Protein AF-A0A3B9W1T8-F1 (afdb_monomer)

Radius of gyration: 24.86 Å; Cα contacts (8 Å, |Δi|>4): 49; chains: 1; bounding box: 54×38×68 Å

Sequence (73 aa):
MSKAPASVSKSGTPTVAPGVVDHSQDLGHGNSPAAWTCVIVMLVGALIASIAFVIANTPIFIAGAAVMVVGLI

Structure (mmCIF, N/CA/C/O backbone):
data_AF-A0A3B9W1T8-F1
#
_entry.id   AF-A0A3B9W1T8-F1
#
loop_
_atom_site.group_PDB
_atom_site.id
_atom_site.type_symbol
_atom_site.label_atom_id
_atom_site.label_alt_id
_atom_site.label_comp_id
_atom_site.label_asym_id
_atom_site.label_entity_id
_atom_site.label_seq_id
_atom_site.pdbx_PDB_ins_code
_atom_site.Cartn_x
_atom_site.Cartn_y
_atom_site.Cartn_z
_atom_site.occupancy
_atom_site.B_iso_or_equiv
_atom_site.auth_seq_id
_atom_site.auth_comp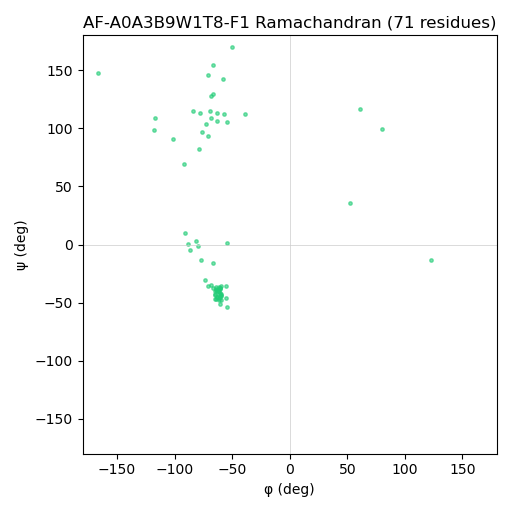_id
_atom_site.auth_asym_id
_atom_site.auth_atom_id
_atom_site.pdbx_PDB_model_num
ATOM 1 N N . MET A 1 1 ? -36.799 0.308 55.920 1.00 43.50 1 MET A N 1
ATOM 2 C CA . MET A 1 1 ? -37.638 1.092 54.986 1.00 43.50 1 MET A CA 1
ATOM 3 C C . MET A 1 1 ? -36.715 2.080 54.278 1.00 43.50 1 MET A C 1
ATOM 5 O O . MET A 1 1 ? -36.060 2.832 54.974 1.00 43.50 1 MET A O 1
ATOM 9 N N . SER A 1 2 ? -36.389 1.837 52.999 1.00 58.84 2 SER A N 1
ATOM 10 C CA . SER A 1 2 ? -36.749 2.707 51.853 1.00 58.84 2 SER A CA 1
ATOM 11 C C . SER A 1 2 ? -36.144 4.123 51.993 1.00 58.84 2 SER A C 1
ATOM 13 O O . SER A 1 2 ? -36.500 4.829 52.922 1.00 58.84 2 SER A O 1
ATOM 15 N N . LYS A 1 3 ? -35.248 4.627 51.137 1.00 48.53 3 LYS A N 1
ATOM 16 C CA . LYS A 1 3 ? -35.300 4.667 49.667 1.00 48.53 3 LYS A CA 1
ATOM 17 C C . LYS A 1 3 ? -33.926 5.038 49.089 1.00 48.53 3 LYS A C 1
ATOM 19 O O . LYS A 1 3 ? -33.218 5.858 49.664 1.00 48.53 3 LYS A O 1
ATOM 24 N N . ALA A 1 4 ? -33.609 4.500 47.914 1.00 58.94 4 ALA A N 1
ATOM 25 C CA . ALA A 1 4 ? -32.635 5.096 47.003 1.00 58.94 4 ALA A CA 1
ATOM 26 C C . ALA A 1 4 ? -33.157 6.438 46.447 1.00 58.94 4 ALA A C 1
ATOM 28 O O . ALA A 1 4 ? -34.369 6.595 46.286 1.00 58.94 4 ALA A O 1
ATOM 29 N N . PRO A 1 5 ? -32.262 7.351 46.047 1.00 51.84 5 PRO A N 1
ATOM 30 C CA . PRO A 1 5 ? -32.490 8.216 44.896 1.00 51.84 5 PRO A CA 1
ATOM 31 C C . PRO A 1 5 ? -31.423 7.898 43.832 1.00 51.84 5 PRO A C 1
ATOM 33 O O . PRO A 1 5 ? -30.227 7.973 44.079 1.00 51.84 5 PRO A O 1
ATOM 36 N N . ALA A 1 6 ? -31.825 7.267 42.733 1.00 53.25 6 ALA A N 1
ATOM 37 C CA . ALA A 1 6 ? -32.265 7.932 41.505 1.00 53.25 6 ALA A CA 1
ATOM 38 C C . ALA A 1 6 ? -31.073 8.404 40.653 1.00 53.25 6 ALA A C 1
ATOM 40 O O . ALA A 1 6 ? -30.463 9.444 40.881 1.00 53.25 6 ALA A O 1
ATOM 41 N N . SER A 1 7 ? -30.785 7.584 39.644 1.00 55.09 7 SER A N 1
ATOM 42 C CA . SER A 1 7 ? -30.013 7.874 38.440 1.00 55.09 7 SER A CA 1
ATOM 43 C C . SER A 1 7 ? -30.296 9.276 37.887 1.00 55.09 7 SER A C 1
ATOM 45 O O . SER A 1 7 ? -31.378 9.532 37.355 1.00 55.09 7 SER A O 1
ATOM 47 N N . VAL A 1 8 ? -29.306 10.167 37.957 1.00 54.38 8 VAL A N 1
ATOM 48 C CA . VAL A 1 8 ? -29.291 11.415 37.186 1.00 54.38 8 VAL A CA 1
ATOM 49 C C . VAL A 1 8 ? -28.915 11.066 35.744 1.00 54.38 8 VAL A C 1
ATOM 51 O O . VAL A 1 8 ? -27.752 10.889 35.396 1.00 54.38 8 VAL A O 1
ATOM 54 N N . SER A 1 9 ? -29.934 10.927 34.895 1.00 54.31 9 SER A N 1
ATOM 55 C CA . SER A 1 9 ? -29.777 11.115 33.452 1.00 54.31 9 SER A CA 1
ATOM 56 C C . SER A 1 9 ? -29.496 12.591 33.217 1.00 54.31 9 SER A C 1
ATOM 58 O O . SER A 1 9 ? -30.381 13.426 33.393 1.00 54.31 9 SER A O 1
ATOM 60 N N . LYS A 1 10 ? -28.268 12.939 32.831 1.00 57.50 10 LYS A N 1
ATOM 61 C CA . LYS A 1 10 ? -27.955 14.286 32.349 1.00 57.50 10 LYS A CA 1
ATOM 62 C C . LYS A 1 10 ? -28.120 14.314 30.830 1.00 57.50 10 LYS A C 1
ATOM 64 O O . LYS A 1 10 ? -27.152 14.409 30.089 1.00 57.50 10 LYS A O 1
ATOM 69 N N . SER A 1 11 ? -29.365 14.216 30.369 1.00 53.31 11 SER A 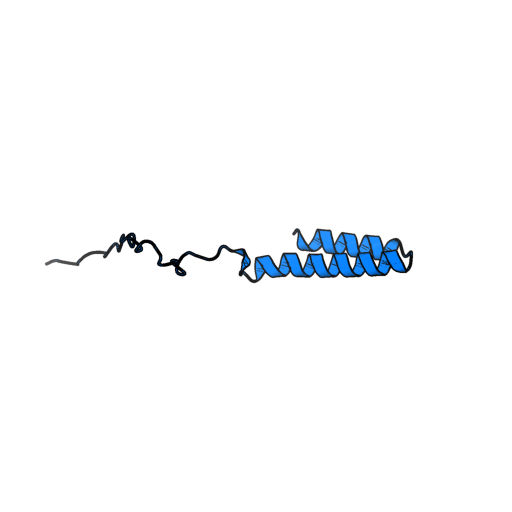N 1
ATOM 70 C CA . SER A 1 11 ? -29.746 14.626 29.017 1.00 53.31 11 SER A CA 1
ATOM 71 C C . SER A 1 11 ? -29.884 16.148 29.013 1.00 53.31 11 SER A C 1
ATOM 73 O O . SER A 1 11 ? -30.966 16.692 29.224 1.00 53.31 11 SER A O 1
ATOM 75 N N . GLY A 1 12 ? -28.762 16.843 28.872 1.00 51.00 12 GLY A N 1
ATOM 76 C CA . GLY A 1 12 ? -28.749 18.277 28.629 1.00 51.00 12 GLY A CA 1
ATOM 77 C C . GLY A 1 12 ? -28.088 18.515 27.290 1.00 51.00 12 GLY A C 1
ATOM 78 O O . GLY A 1 12 ? -26.867 18.504 27.228 1.00 51.00 12 GLY A O 1
ATOM 79 N N . THR A 1 13 ? -28.878 18.698 26.236 1.00 56.81 13 THR A N 1
ATOM 80 C CA . THR A 1 13 ? -28.399 19.279 24.980 1.00 56.81 13 THR A CA 1
ATOM 81 C C . THR A 1 13 ? -27.960 20.710 25.295 1.00 56.81 13 THR A C 1
ATOM 83 O O . THR A 1 13 ? -28.815 21.515 25.675 1.00 56.81 13 THR A O 1
ATOM 86 N N . PRO A 1 14 ? -26.665 21.060 25.2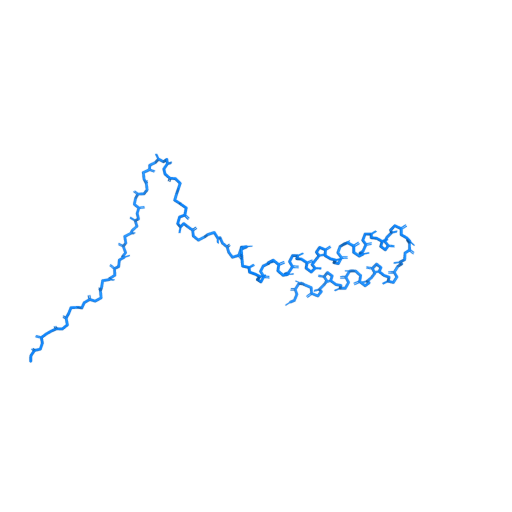21 1.00 57.84 14 PRO A N 1
ATOM 87 C CA . PRO A 1 14 ? -26.253 22.440 25.410 1.00 57.84 14 PRO A CA 1
ATOM 88 C C . PRO A 1 14 ? -26.758 23.238 24.206 1.00 57.84 14 PRO A C 1
ATOM 90 O O . PRO A 1 14 ? -26.348 22.992 23.075 1.00 57.84 14 PRO A O 1
ATOM 93 N N . THR A 1 15 ? -27.676 24.179 24.423 1.00 60.12 15 THR A N 1
ATOM 94 C CA . THR A 1 15 ? -28.004 25.186 23.409 1.00 60.12 15 THR A CA 1
ATOM 95 C C . THR A 1 15 ? -26.813 26.133 23.317 1.00 60.12 15 THR A C 1
ATOM 97 O O . THR A 1 15 ? -26.674 27.060 24.114 1.00 60.12 15 THR A O 1
ATOM 100 N N . VAL A 1 16 ? -25.903 25.843 22.392 1.00 62.06 16 VAL A N 1
ATOM 101 C CA . VAL A 1 16 ? -24.705 26.642 22.133 1.00 62.06 16 VAL A CA 1
ATOM 102 C C . VAL A 1 16 ? -25.128 27.987 21.531 1.00 62.06 16 VAL A C 1
ATOM 104 O O . VAL A 1 16 ? -25.900 28.029 20.572 1.00 62.06 16 VAL A O 1
ATOM 107 N N . ALA A 1 17 ? -24.668 29.098 22.114 1.00 67.62 17 ALA A N 1
ATOM 108 C CA . ALA A 1 17 ? -24.929 30.440 21.595 1.00 67.62 17 ALA A CA 1
ATOM 109 C C . ALA A 1 17 ? -24.410 30.569 20.145 1.00 67.62 17 ALA A C 1
ATOM 111 O O . ALA A 1 17 ? -23.341 30.028 19.845 1.00 67.62 17 ALA A O 1
ATOM 112 N N . PRO A 1 18 ? -25.111 31.285 19.242 1.00 57.81 18 PRO A N 1
ATOM 113 C CA . PRO A 1 18 ? -24.687 31.417 17.852 1.00 57.81 18 PRO A CA 1
ATOM 114 C C . PRO A 1 18 ? -23.336 32.144 17.806 1.00 57.81 18 PRO A C 1
ATOM 116 O O . PRO A 1 18 ? -23.257 33.338 18.079 1.00 57.81 18 PRO A O 1
ATOM 119 N N . GLY A 1 19 ? -22.266 31.397 17.521 1.00 65.88 19 GLY A N 1
ATOM 120 C CA . GLY A 1 19 ? -20.885 31.894 17.492 1.00 65.88 19 GLY A CA 1
ATOM 121 C C . GLY A 1 19 ? -19.909 31.168 18.425 1.00 65.88 19 GLY A C 1
ATOM 122 O O . GLY A 1 19 ? -18.703 31.308 18.244 1.00 65.88 19 GLY A O 1
ATOM 123 N N . VAL A 1 20 ? -20.385 30.357 19.377 1.00 71.50 20 VAL A N 1
ATOM 124 C CA . VAL A 1 20 ? -19.515 29.435 20.123 1.00 71.50 20 VAL A CA 1
ATOM 125 C C . VAL A 1 20 ? -19.347 28.166 19.294 1.00 71.50 20 VAL A C 1
ATOM 127 O O . VAL A 1 20 ? -20.304 27.449 19.029 1.00 71.50 20 VAL A O 1
ATOM 130 N N . VAL A 1 21 ? -18.123 27.898 18.851 1.00 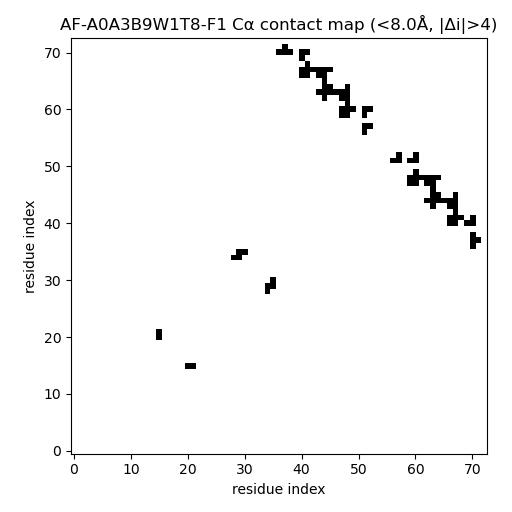72.38 21 VAL A N 1
ATOM 131 C CA . VAL A 1 21 ? -17.780 26.616 18.233 1.00 72.38 21 VAL A CA 1
ATOM 132 C C . VAL A 1 21 ? -17.610 25.612 19.369 1.00 72.38 21 VAL A C 1
ATOM 134 O O . VAL A 1 21 ? -16.695 25.746 20.179 1.00 72.38 21 VAL A O 1
ATOM 137 N N . ASP A 1 22 ? -18.494 24.625 19.458 1.00 68.69 22 ASP A N 1
ATOM 138 C CA . ASP A 1 22 ? -18.409 23.578 20.474 1.00 68.69 22 ASP A CA 1
ATOM 139 C C . ASP A 1 22 ? -17.258 22.613 20.147 1.00 68.69 22 ASP A C 1
ATOM 141 O O . ASP A 1 22 ? -17.354 21.784 19.247 1.00 68.69 22 ASP A O 1
ATOM 145 N N . HIS A 1 23 ? -16.139 22.746 20.862 1.00 70.12 23 HIS A N 1
ATOM 146 C CA . HIS A 1 23 ? -14.965 21.872 20.712 1.00 70.12 23 HIS A CA 1
ATOM 147 C C . HIS A 1 23 ? -15.117 20.548 21.480 1.00 70.12 23 HIS A C 1
ATOM 149 O O . HIS A 1 23 ? -14.185 19.750 21.524 1.00 70.12 23 HIS A O 1
ATOM 155 N N . SER A 1 24 ? -16.273 20.326 22.112 1.00 65.75 24 SER A N 1
ATOM 156 C CA . SER A 1 24 ? -16.585 19.114 22.875 1.00 65.75 24 SER A CA 1
ATOM 157 C C . SER A 1 24 ? -17.155 18.000 21.994 1.00 65.75 24 SER A C 1
ATOM 159 O O . SER A 1 24 ? -17.408 16.902 22.486 1.00 65.75 24 SER A O 1
ATOM 161 N N . GLN A 1 25 ? -17.395 18.271 20.707 1.00 67.88 25 GLN A N 1
ATOM 162 C CA . GLN A 1 25 ? -17.778 17.246 19.743 1.00 67.88 25 GLN A CA 1
ATOM 163 C C . GLN A 1 25 ? -16.598 16.290 19.544 1.00 67.88 25 GLN A C 1
ATOM 165 O O . GLN A 1 25 ? -15.486 16.745 19.295 1.00 67.88 25 GLN A O 1
ATOM 170 N N . ASP A 1 26 ? -16.836 14.980 19.648 1.00 67.69 26 ASP A N 1
ATOM 171 C CA . ASP A 1 26 ? -15.820 13.950 19.414 1.00 67.69 26 ASP A CA 1
ATOM 172 C C . ASP A 1 26 ? -15.203 14.162 18.018 1.00 67.69 26 ASP A C 1
ATOM 174 O O . ASP A 1 26 ? -15.851 13.920 16.992 1.00 67.69 26 ASP A O 1
ATOM 178 N N . LEU A 1 27 ? -13.968 14.685 17.963 1.00 65.75 27 LEU A N 1
ATOM 179 C CA . LEU A 1 27 ? -13.170 14.701 16.740 1.00 65.75 27 LEU A CA 1
ATOM 180 C C . LEU A 1 27 ? -13.086 13.234 16.326 1.00 65.75 27 LEU A C 1
ATOM 182 O O . LEU A 1 27 ? -12.523 12.440 17.072 1.00 65.75 27 LEU A O 1
ATOM 186 N N . GLY A 1 28 ? -13.707 12.857 15.206 1.00 71.38 28 GLY A N 1
ATOM 187 C CA . GLY A 1 28 ? -13.890 11.449 14.845 1.00 71.38 28 GLY A CA 1
ATOM 188 C C . GLY A 1 28 ? -12.604 10.611 14.913 1.00 71.38 28 GLY A C 1
ATOM 189 O O . GLY A 1 28 ? -11.493 11.127 14.999 1.00 71.38 28 GLY A O 1
ATOM 190 N N . HIS A 1 29 ? -12.742 9.290 14.797 1.00 71.88 29 HIS A N 1
ATOM 191 C CA . HIS A 1 29 ? -11.693 8.279 15.030 1.00 71.88 29 HIS A CA 1
ATOM 192 C C . HIS A 1 29 ? -10.357 8.431 14.251 1.00 71.88 29 HIS A C 1
ATOM 194 O O . HIS A 1 29 ? -9.461 7.604 14.413 1.00 71.88 29 HIS A O 1
ATOM 200 N N . GLY A 1 30 ? -10.180 9.466 13.426 1.00 69.75 30 GLY A N 1
ATOM 201 C CA . GLY A 1 30 ? -8.946 9.797 12.710 1.00 69.75 30 GLY A CA 1
ATOM 202 C C . GLY A 1 30 ? -7.765 10.235 13.588 1.00 69.75 30 GLY A C 1
ATOM 203 O O . GLY A 1 30 ? -6.636 10.185 13.115 1.00 69.75 30 GLY A O 1
ATOM 204 N N . ASN A 1 31 ? -7.971 10.605 14.859 1.00 76.81 31 ASN A N 1
ATOM 205 C CA . ASN A 1 31 ? -6.864 10.805 15.815 1.00 76.81 31 ASN A CA 1
ATOM 206 C C . ASN A 1 31 ? -6.475 9.513 16.563 1.00 76.81 31 ASN A C 1
ATOM 208 O O . ASN A 1 31 ? -5.601 9.518 17.429 1.00 76.81 31 ASN A O 1
ATOM 212 N N . SER A 1 32 ? -7.135 8.389 16.272 1.00 83.31 32 SER A N 1
ATOM 213 C CA . SER A 1 32 ? -6.783 7.129 16.921 1.00 83.31 32 SER A CA 1
ATOM 214 C C . SER A 1 32 ? -5.427 6.611 16.416 1.00 83.31 32 SER A C 1
ATOM 216 O O . SER A 1 32 ? -5.117 6.746 15.226 1.00 83.31 32 SER A O 1
ATOM 218 N N . PRO A 1 33 ? -4.631 5.951 17.279 1.00 84.75 33 PRO A N 1
ATOM 219 C CA . PRO A 1 33 ? -3.389 5.307 16.859 1.00 84.75 33 PRO A CA 1
ATOM 220 C C . PRO A 1 33 ? -3.596 4.297 15.723 1.00 84.75 33 PRO A C 1
ATOM 222 O O . PRO A 1 33 ? -2.768 4.218 14.825 1.00 84.75 33 PRO A O 1
ATOM 225 N N . ALA A 1 34 ? -4.724 3.579 15.725 1.00 82.94 34 ALA A N 1
ATOM 226 C CA . ALA A 1 34 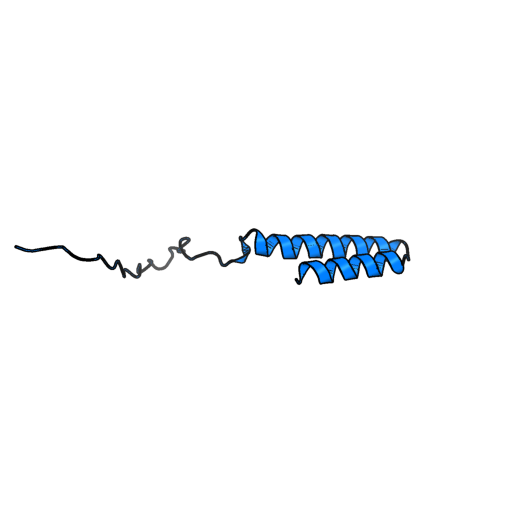? -5.062 2.595 14.695 1.00 82.94 34 ALA A CA 1
ATOM 227 C C . ALA A 1 34 ? -5.316 3.230 13.315 1.00 82.94 34 ALA A C 1
ATOM 229 O O . ALA A 1 34 ? -4.919 2.677 12.292 1.00 82.94 34 ALA A O 1
ATOM 230 N N . ALA A 1 35 ? -5.940 4.411 13.265 1.00 85.62 35 ALA A N 1
ATOM 231 C CA . ALA A 1 35 ? -6.123 5.123 12.002 1.00 85.6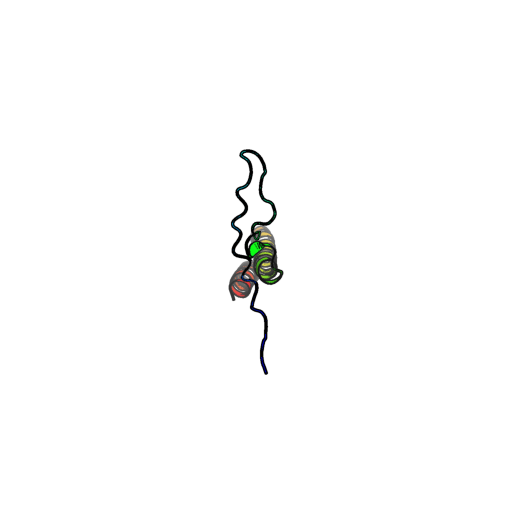2 35 ALA A CA 1
ATOM 232 C C . ALA A 1 35 ? -4.772 5.555 11.411 1.00 85.62 35 ALA A C 1
ATOM 234 O O . ALA A 1 35 ? -4.522 5.394 10.217 1.00 85.62 35 ALA A O 1
ATOM 235 N N . TRP A 1 36 ? -3.868 6.052 12.256 1.00 91.81 36 TRP A N 1
ATOM 236 C CA . TRP A 1 36 ? -2.550 6.503 11.815 1.00 91.81 36 TRP A CA 1
ATOM 237 C C . TRP A 1 36 ? -1.599 5.362 11.458 1.00 91.81 36 TRP A C 1
ATOM 239 O O . TRP A 1 36 ? -0.778 5.541 10.560 1.00 91.81 36 TRP A O 1
ATOM 249 N N . THR A 1 37 ? -1.708 4.187 12.087 1.00 91.50 37 THR A N 1
ATOM 250 C CA . THR A 1 37 ? -0.857 3.039 11.732 1.00 91.50 37 THR A CA 1
ATOM 251 C C . THR A 1 37 ? -1.087 2.614 10.289 1.00 91.50 37 THR A C 1
ATOM 253 O O . THR A 1 37 ? -0.123 2.456 9.545 1.00 91.50 37 THR A O 1
ATOM 256 N N . CYS A 1 38 ? -2.351 2.515 9.873 1.00 92.00 38 CYS A N 1
ATOM 257 C CA . CYS A 1 38 ? -2.730 2.236 8.490 1.00 92.00 38 CYS A CA 1
ATOM 258 C C . CYS A 1 38 ? -2.076 3.241 7.524 1.00 92.00 38 CYS A C 1
ATOM 260 O O . CYS A 1 38 ? -1.333 2.854 6.619 1.00 92.00 38 CYS A O 1
ATOM 262 N N . VAL A 1 39 ? -2.270 4.541 7.771 1.00 93.19 39 VAL A N 1
ATOM 263 C CA . VAL A 1 39 ? -1.730 5.616 6.922 1.00 93.19 39 VAL A CA 1
ATOM 264 C C . VAL A 1 39 ? -0.205 5.562 6.840 1.00 93.19 39 VAL A C 1
ATOM 266 O O . VAL A 1 39 ? 0.354 5.670 5.752 1.00 93.19 39 VAL A O 1
ATOM 269 N N . ILE A 1 40 ? 0.489 5.362 7.962 1.00 96.12 40 ILE A N 1
ATOM 270 C CA . ILE A 1 40 ? 1.956 5.312 7.991 1.00 96.12 40 ILE A CA 1
ATOM 271 C C . ILE A 1 40 ? 2.476 4.129 7.172 1.00 96.12 40 ILE A C 1
ATOM 273 O O . ILE A 1 40 ? 3.398 4.305 6.375 1.00 96.12 40 ILE A O 1
ATOM 277 N N . VAL A 1 41 ? 1.880 2.944 7.324 1.00 96.62 41 VAL A N 1
ATOM 278 C CA . VAL A 1 41 ? 2.287 1.756 6.559 1.00 96.62 41 VAL A CA 1
ATOM 279 C C . VAL A 1 41 ? 2.101 1.993 5.058 1.00 96.62 41 VAL A C 1
ATOM 281 O O . VAL A 1 41 ? 2.998 1.667 4.278 1.00 96.62 41 VAL A O 1
ATOM 284 N N . MET A 1 42 ? 1.007 2.649 4.651 1.00 97.06 42 MET A N 1
ATOM 285 C CA . MET A 1 42 ? 0.820 3.070 3.258 1.00 97.06 42 MET A CA 1
ATOM 286 C C . MET A 1 42 ? 1.920 4.033 2.810 1.00 97.06 42 MET A C 1
ATOM 288 O O . MET A 1 42 ? 2.582 3.821 1.801 1.00 97.06 42 MET A O 1
ATOM 292 N N . LEU A 1 43 ? 2.181 5.095 3.567 1.00 97.81 43 LEU A N 1
ATOM 293 C CA . LEU A 1 43 ? 3.182 6.085 3.167 1.00 97.81 43 LEU A CA 1
ATOM 294 C C . LEU A 1 43 ? 4.578 5.465 3.001 1.00 97.81 43 LEU A C 1
ATOM 296 O O . LEU A 1 43 ? 5.301 5.827 2.073 1.00 97.81 43 LEU A O 1
ATOM 300 N N . VAL A 1 44 ? 4.930 4.480 3.832 1.00 98.19 44 VAL A N 1
ATOM 301 C CA . VAL A 1 44 ? 6.174 3.712 3.685 1.00 98.19 44 VAL A CA 1
ATOM 302 C C . VAL A 1 44 ? 6.176 2.886 2.394 1.00 98.19 44 VAL A C 1
ATOM 304 O O . VAL A 1 44 ? 7.153 2.937 1.645 1.00 98.19 44 VAL A O 1
ATOM 307 N N . GLY A 1 45 ? 5.094 2.164 2.085 1.00 97.94 45 GLY A N 1
ATOM 308 C CA . GLY A 1 45 ? 4.972 1.408 0.833 1.00 97.94 45 GLY A CA 1
ATOM 309 C C . GLY A 1 45 ? 5.074 2.297 -0.412 1.00 97.94 45 GLY A C 1
ATOM 310 O O . GLY A 1 45 ? 5.819 1.987 -1.345 1.00 97.94 45 GLY A O 1
ATOM 311 N N . ALA A 1 46 ? 4.402 3.452 -0.393 1.00 97.94 46 ALA A N 1
ATOM 312 C CA . ALA A 1 46 ? 4.446 4.445 -1.464 1.00 97.94 46 ALA A CA 1
ATOM 313 C C . ALA A 1 46 ? 5.849 5.047 -1.650 1.00 97.94 46 ALA A C 1
ATOM 315 O O . ALA A 1 46 ? 6.292 5.250 -2.785 1.00 97.94 46 ALA A O 1
ATOM 316 N N . LEU A 1 47 ? 6.576 5.290 -0.555 1.00 98.25 47 LEU A N 1
ATOM 317 C CA . LEU A 1 47 ? 7.959 5.760 -0.598 1.00 98.25 47 LEU A CA 1
ATOM 318 C C . LEU A 1 47 ? 8.883 4.720 -1.248 1.00 98.25 47 LEU A C 1
ATOM 320 O O . LEU A 1 47 ? 9.654 5.063 -2.145 1.00 98.25 47 LEU A O 1
ATOM 324 N N . ILE A 1 48 ? 8.771 3.449 -0.845 1.00 98.31 48 ILE A N 1
ATOM 325 C CA . ILE A 1 48 ? 9.554 2.345 -1.424 1.00 98.31 48 ILE A CA 1
ATOM 326 C C . ILE A 1 48 ? 9.267 2.220 -2.924 1.00 98.31 48 ILE A C 1
ATOM 328 O O . ILE A 1 48 ? 10.202 2.163 -3.723 1.00 98.31 48 ILE A O 1
ATOM 332 N N . ALA A 1 49 ? 7.989 2.228 -3.317 1.00 97.81 49 ALA A N 1
ATOM 333 C CA . ALA A 1 49 ? 7.586 2.149 -4.719 1.00 97.81 49 ALA A CA 1
ATOM 334 C C . ALA A 1 49 ? 8.126 3.334 -5.541 1.00 97.81 49 ALA A C 1
ATOM 336 O O . ALA A 1 49 ? 8.639 3.135 -6.641 1.00 97.81 49 ALA A O 1
ATOM 337 N N . SER A 1 50 ? 8.086 4.552 -4.990 1.00 98.00 50 SER A N 1
ATOM 338 C CA . SER A 1 50 ? 8.619 5.750 -5.653 1.00 98.00 50 SER A CA 1
ATOM 339 C C . SER A 1 50 ? 10.122 5.630 -5.916 1.00 98.00 50 SER A C 1
ATOM 341 O O . SER A 1 50 ? 10.568 5.850 -7.040 1.00 98.00 50 SER A O 1
ATOM 343 N N . ILE A 1 51 ? 10.905 5.219 -4.913 1.00 98.19 51 ILE A N 1
ATOM 344 C CA . ILE A 1 51 ? 12.356 5.024 -5.061 1.00 98.19 51 ILE A CA 1
ATOM 345 C C . ILE A 1 51 ? 12.646 3.914 -6.080 1.00 98.19 51 ILE A C 1
ATOM 347 O O . ILE A 1 51 ? 13.482 4.095 -6.965 1.00 98.19 51 ILE A O 1
ATOM 351 N N . ALA A 1 52 ? 11.930 2.789 -5.996 1.00 97.44 52 ALA A N 1
ATOM 352 C CA . ALA A 1 52 ? 12.092 1.652 -6.898 1.00 97.44 52 ALA A CA 1
ATOM 353 C C . ALA A 1 52 ? 11.810 2.004 -8.364 1.00 97.44 52 ALA A C 1
ATOM 355 O O . ALA A 1 52 ? 12.506 1.522 -9.259 1.00 97.44 52 ALA A O 1
ATOM 356 N N . PHE A 1 53 ? 10.819 2.867 -8.603 1.00 97.31 53 PHE A N 1
ATOM 357 C CA . PHE A 1 53 ? 10.489 3.355 -9.936 1.00 97.31 53 PHE A CA 1
ATOM 358 C C . PHE A 1 53 ? 11.629 4.191 -10.533 1.00 97.31 53 PHE A C 1
ATOM 360 O O . PHE A 1 53 ? 12.000 3.969 -11.684 1.00 97.31 53 PHE A O 1
ATOM 367 N N . VAL A 1 54 ? 12.247 5.084 -9.745 1.00 98.00 54 VAL A N 1
ATOM 368 C CA . VAL A 1 54 ? 13.381 5.919 -10.199 1.00 98.00 54 VAL A CA 1
ATOM 369 C C . VAL A 1 54 ? 14.581 5.070 -10.628 1.00 98.00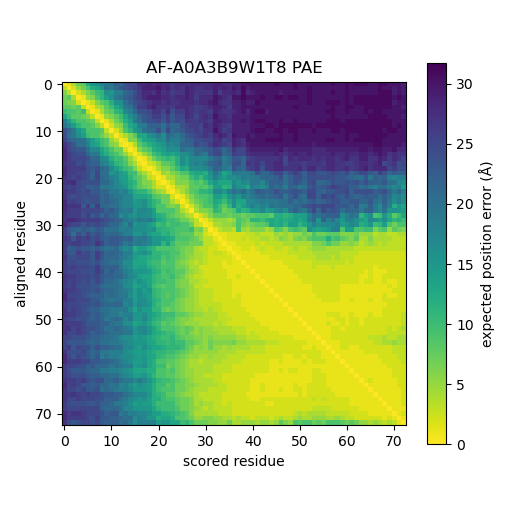 54 VAL A C 1
ATOM 371 O O . VAL A 1 54 ? 15.243 5.396 -11.610 1.00 98.00 54 VAL A O 1
ATOM 374 N N . ILE A 1 55 ? 14.850 3.965 -9.929 1.00 97.69 55 ILE A N 1
ATOM 375 C CA . ILE A 1 55 ? 15.966 3.058 -10.246 1.00 97.69 55 ILE A CA 1
ATOM 376 C C . ILE A 1 55 ? 15.585 1.921 -11.212 1.00 97.69 55 ILE A C 1
ATOM 378 O O . ILE A 1 55 ? 16.366 0.988 -11.383 1.00 97.69 55 ILE A O 1
ATOM 382 N N . ALA A 1 56 ? 14.389 1.966 -11.814 1.00 96.94 56 ALA A N 1
ATOM 383 C CA . ALA A 1 56 ? 13.856 0.943 -12.720 1.00 96.94 56 ALA A CA 1
ATOM 384 C C . ALA A 1 56 ? 13.895 -0.494 -12.150 1.00 96.94 56 ALA A C 1
ATOM 386 O O . ALA A 1 56 ? 14.114 -1.467 -12.873 1.00 96.94 56 ALA A O 1
ATOM 387 N N . ASN A 1 57 ? 13.668 -0.644 -10.841 1.00 97.81 57 ASN A N 1
ATOM 388 C CA . ASN A 1 57 ? 13.709 -1.933 -10.157 1.00 97.81 57 ASN A CA 1
ATOM 389 C C . ASN A 1 57 ? 12.292 -2.474 -9.913 1.00 97.81 57 ASN A C 1
ATOM 391 O O . ASN A 1 57 ? 11.664 -2.218 -8.883 1.00 97.81 57 ASN A O 1
ATOM 395 N N . THR A 1 58 ? 11.798 -3.259 -10.872 1.00 97.31 58 THR A N 1
ATOM 396 C CA . THR A 1 58 ? 10.468 -3.882 -10.822 1.00 97.31 58 THR A CA 1
ATOM 397 C C . THR A 1 58 ? 10.216 -4.741 -9.572 1.00 97.31 58 THR A C 1
ATOM 399 O O . THR A 1 58 ? 9.152 -4.573 -8.975 1.00 97.31 58 THR A O 1
ATOM 402 N N . PRO A 1 59 ? 11.121 -5.634 -9.114 1.00 97.88 59 PRO A N 1
ATOM 403 C CA . PRO A 1 59 ? 10.829 -6.446 -7.932 1.00 97.88 59 PRO A CA 1
ATOM 404 C C . PRO A 1 59 ? 10.675 -5.613 -6.652 1.00 97.88 59 PRO A C 1
ATOM 406 O O . PRO A 1 59 ? 9.766 -5.880 -5.867 1.00 97.88 59 PRO A O 1
ATOM 409 N N . ILE A 1 60 ? 11.487 -4.567 -6.454 1.00 97.44 60 ILE A N 1
ATOM 410 C CA . ILE A 1 60 ? 11.328 -3.672 -5.292 1.00 97.44 60 ILE A CA 1
ATOM 411 C C . ILE A 1 60 ? 10.039 -2.848 -5.411 1.00 97.44 60 ILE A C 1
ATOM 413 O O . ILE A 1 60 ? 9.362 -2.620 -4.410 1.00 97.44 60 ILE A O 1
ATOM 417 N N . PHE A 1 61 ? 9.649 -2.451 -6.624 1.00 98.00 61 PHE A N 1
ATOM 418 C CA . PHE A 1 61 ? 8.382 -1.756 -6.849 1.00 98.00 61 PHE A CA 1
ATOM 419 C C . PHE A 1 61 ? 7.182 -2.615 -6.421 1.00 98.00 61 PHE A C 1
ATOM 421 O O . PHE A 1 61 ? 6.307 -2.140 -5.696 1.00 98.00 61 PHE A O 1
ATOM 428 N N . ILE A 1 62 ? 7.179 -3.900 -6.796 1.00 98.06 62 ILE A N 1
ATOM 429 C CA . ILE A 1 62 ? 6.144 -4.859 -6.380 1.00 98.06 62 ILE A CA 1
ATOM 430 C C . ILE A 1 62 ? 6.159 -5.046 -4.858 1.00 98.06 62 ILE A C 1
ATOM 432 O O . ILE A 1 62 ? 5.096 -5.088 -4.243 1.00 98.06 62 ILE A O 1
ATOM 436 N N . ALA A 1 63 ? 7.338 -5.103 -4.232 1.00 97.88 63 ALA A N 1
ATOM 437 C CA . ALA A 1 63 ? 7.444 -5.176 -2.776 1.00 97.88 63 ALA A CA 1
ATOM 438 C C . ALA A 1 63 ? 6.833 -3.939 -2.089 1.00 97.88 63 ALA A C 1
ATOM 440 O O . ALA A 1 63 ? 6.076 -4.087 -1.133 1.00 97.88 63 ALA A O 1
ATOM 441 N N . GLY A 1 64 ? 7.084 -2.731 -2.606 1.00 97.25 64 GLY A N 1
ATOM 442 C CA . GLY A 1 64 ? 6.452 -1.501 -2.116 1.00 97.25 64 GLY A CA 1
ATOM 443 C C . GLY A 1 64 ? 4.925 -1.534 -2.241 1.00 97.25 64 GLY A C 1
ATOM 444 O O . GLY A 1 64 ? 4.217 -1.198 -1.292 1.00 97.25 64 GLY A O 1
ATOM 445 N N . ALA A 1 65 ? 4.405 -2.027 -3.369 1.00 97.12 65 ALA A N 1
ATOM 446 C CA . ALA A 1 65 ? 2.968 -2.233 -3.556 1.00 97.12 65 ALA A CA 1
ATOM 447 C C . ALA A 1 65 ? 2.390 -3.292 -2.597 1.00 97.12 65 ALA A C 1
ATOM 449 O O . ALA A 1 65 ? 1.288 -3.121 -2.088 1.00 97.12 65 ALA A O 1
ATOM 450 N N . ALA A 1 66 ? 3.128 -4.359 -2.285 1.00 97.44 66 ALA A N 1
ATOM 451 C CA . ALA A 1 66 ? 2.698 -5.347 -1.298 1.00 97.44 66 ALA A CA 1
ATOM 452 C C . ALA A 1 66 ? 2.611 -4.745 0.116 1.00 97.44 66 ALA A C 1
ATOM 454 O O . ALA A 1 66 ? 1.643 -5.005 0.826 1.00 97.44 66 ALA A O 1
ATOM 455 N N . VAL A 1 67 ? 3.559 -3.882 0.504 1.00 97.56 67 VAL A N 1
ATOM 456 C CA . VAL A 1 67 ? 3.500 -3.138 1.779 1.00 97.56 67 VAL A CA 1
ATOM 457 C C . VAL A 1 67 ? 2.258 -2.240 1.841 1.00 97.56 67 VA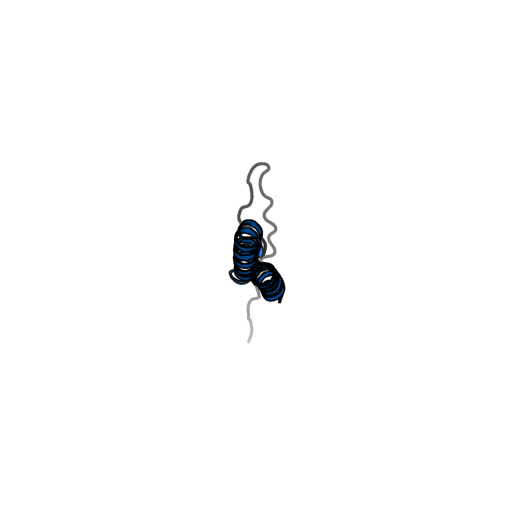L A C 1
ATOM 459 O O . VAL A 1 67 ? 1.604 -2.179 2.881 1.00 97.56 67 VAL A O 1
ATOM 462 N N . MET A 1 68 ? 1.875 -1.617 0.719 1.00 96.50 68 MET A N 1
ATOM 463 C CA . MET A 1 68 ? 0.600 -0.892 0.614 1.00 96.50 68 MET A CA 1
ATOM 464 C C . MET A 1 68 ? -0.608 -1.811 0.832 1.00 96.50 68 MET A C 1
ATOM 466 O O . MET A 1 68 ? -1.594 -1.414 1.421 1.00 96.50 68 MET A O 1
ATOM 470 N N . VAL A 1 69 ? -0.585 -3.060 0.382 1.00 96.50 69 VAL A N 1
ATOM 471 C CA . VAL A 1 69 ? -1.719 -3.959 0.656 1.00 96.50 69 VAL A CA 1
ATOM 472 C C . VAL A 1 69 ? -1.756 -4.358 2.133 1.00 96.50 69 VAL A C 1
ATOM 474 O O . VAL A 1 69 ? -2.835 -4.455 2.704 1.00 96.50 69 VAL A O 1
ATOM 477 N N . VAL A 1 70 ? -0.598 -4.536 2.774 1.00 95.69 70 VAL A N 1
ATOM 478 C CA . VAL A 1 70 ? -0.508 -4.968 4.178 1.00 95.69 70 VAL A CA 1
ATOM 479 C C . VAL A 1 70 ? -1.146 -3.979 5.145 1.00 95.69 70 VAL A C 1
ATOM 481 O O . VAL A 1 70 ? -1.808 -4.411 6.073 1.00 95.69 70 VAL A O 1
ATOM 484 N N . GLY A 1 71 ? -0.985 -2.671 4.957 1.00 91.25 71 GLY A N 1
ATOM 485 C CA . GLY A 1 71 ? -1.627 -1.717 5.869 1.00 91.25 71 GLY A CA 1
ATOM 486 C C . GLY A 1 71 ? -3.114 -1.461 5.590 1.00 91.25 71 GLY A C 1
ATOM 487 O O . GLY A 1 71 ? -3.708 -0.684 6.328 1.00 91.25 71 GLY A O 1
ATOM 488 N N . LEU A 1 72 ? -3.722 -2.075 4.561 1.00 89.19 72 LEU A N 1
ATOM 489 C CA . LEU A 1 72 ? -5.190 -2.113 4.417 1.00 8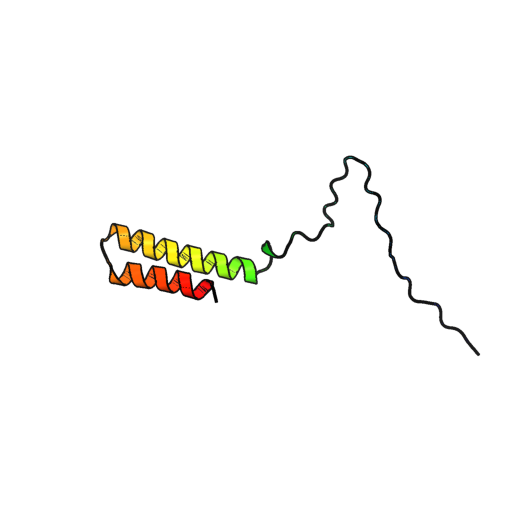9.19 72 LEU A CA 1
ATOM 490 C C . LEU A 1 72 ? -5.845 -3.139 5.357 1.00 89.19 72 LEU A C 1
ATOM 492 O O . LEU A 1 72 ? -7.071 -3.138 5.485 1.00 89.19 72 LEU A O 1
ATOM 496 N N . ILE A 1 73 ? -5.045 -4.026 5.948 1.00 88.69 73 ILE A N 1
ATOM 497 C CA . ILE A 1 73 ? -5.460 -5.155 6.785 1.00 88.69 73 ILE A CA 1
ATOM 498 C C . ILE A 1 73 ? -5.080 -4.876 8.238 1.00 88.69 73 ILE A C 1
ATOM 500 O O . ILE A 1 73 ? -5.878 -5.263 9.119 1.00 88.69 73 ILE A O 1
#

Secondary structure (DSSP, 8-state):
-----------------TT---TTS---GGGSHHHHHHHHHHHHHHHHHHHHHHTT-HHHHHHHHHHHHHTT-

Solvent-accessible surface area (backbone atoms only — not comparable to full-atom values): 4551 Å² total; per-residue (Å²): 133,89,80,86,84,78,85,82,80,83,87,68,84,78,84,68,57,97,84,62,80,76,83,83,60,80,77,62,73,74,82,36,69,71,49,46,50,30,52,50,38,30,53,51,11,51,50,43,24,53,55,20,57,78,70,70,36,64,71,51,24,52,50,12,52,49,39,37,54,55,35,77,107

pLDDT: mean 80.88, std 17.75, range [43.5, 98.31]

Mean predicted aligned error: 13.5 Å

Nearest PDB structures (foldseek):
  7svs-assembly1_G  TM=8.030E-01  e=3.041E+00  Trichoderma reesei QM6a
  3nym-assembly1_B  TM=8.991E-01  e=5.662E+00  Neisseria meningitidis serogroup B

Foldseek 3Di:
DDDDDDDDPPPDDPPDDVPDDPPVPPPPCCPPPLVVQLVVLLVQLVVQLVVCVVVVNVVSNVVSVVSNVVSVD